Protein AF-A0AAN6LK71-F1 (afdb_monomer)

Sequence (141 aa):
MRLSTVLASTAVLAASMCPGPFGGLNSRHNRARSSSSYKTSGEEFFVRGLAYQEEFSGKGTGSGSGLKHKDNLADVEGCKRDVPLLKELKTNTIRVYQIDPEADHKEGMEILDDAGIYVVADLSEPVDSINRHDPEWNHDL

Mean predicted aligned error: 14.02 Å

pLDDT: mean 74.11, std 21.33, range [35.28, 96.25]

Secondary structure (DSSP, 8-state):
-----------------------------EEEETTEEEETTS-B----EEE--------SS---TT-----TTT-HHHHHHHHHHHHHTT--EEEES---TTS--HHHHHHHHHHT-EEEE----SSSS--SSS----TT-

Solvent-accessible surface area (backbone atoms only — not comparable to full-atom values): 9367 Å² total; per-residue (Å²): 136,89,84,83,84,82,81,83,83,82,83,80,82,80,79,82,76,75,82,70,91,72,80,65,78,80,73,86,47,70,47,75,58,82,104,44,37,20,36,82,87,72,46,78,55,80,86,42,62,50,82,57,66,68,80,72,83,60,96,66,99,66,94,56,104,76,74,69,70,63,36,57,50,54,32,46,69,57,36,68,63,45,51,62,54,39,52,74,71,62,41,39,27,37,35,30,57,58,73,60,87,90,55,72,41,64,67,27,51,49,56,31,52,77,70,58,35,45,82,46,74,46,91,46,40,100,86,49,54,69,39,90,93,64,74,63,88,64,91,90,103

Structure (mmCIF, N/CA/C/O backbone):
data_AF-A0AAN6LK71-F1
#
_entry.id   AF-A0AAN6LK71-F1
#
loop_
_atom_site.group_PDB
_atom_site.id
_atom_site.type_symbol
_atom_site.label_atom_id
_atom_site.label_alt_id
_atom_site.label_comp_id
_atom_site.label_asym_id
_atom_site.label_entity_id
_atom_site.label_seq_id
_atom_site.pdbx_PDB_ins_code
_atom_site.Cartn_x
_atom_site.Cartn_y
_atom_site.Cartn_z
_atom_site.occupancy
_atom_site.B_iso_or_equiv
_atom_site.auth_seq_id
_atom_site.auth_comp_id
_atom_site.auth_asym_id
_atom_site.auth_atom_id
_atom_site.pdbx_PDB_model_num
ATOM 1 N N . MET A 1 1 ? -4.273 11.122 86.724 1.00 40.66 1 MET A N 1
ATOM 2 C CA . MET A 1 1 ? -3.705 10.059 85.868 1.00 40.66 1 MET A CA 1
ATOM 3 C C . MET A 1 1 ? -3.908 10.467 84.422 1.00 40.66 1 MET A C 1
ATOM 5 O O . MET A 1 1 ? -5.029 10.761 84.037 1.00 40.66 1 MET A O 1
ATOM 9 N N . ARG A 1 2 ? -2.804 10.617 83.687 1.00 41.44 2 ARG A N 1
ATOM 10 C CA . ARG A 1 2 ? -2.755 10.988 82.269 1.00 41.44 2 ARG A CA 1
ATOM 11 C C . ARG A 1 2 ? -2.994 9.730 81.430 1.00 41.44 2 ARG A C 1
ATOM 13 O O . ARG A 1 2 ? -2.318 8.741 81.689 1.00 41.44 2 ARG A O 1
ATOM 20 N N . LEU A 1 3 ? -3.871 9.775 80.429 1.00 45.25 3 LEU A N 1
ATOM 21 C CA . LEU A 1 3 ? -3.824 8.836 79.307 1.00 45.25 3 LEU A CA 1
ATOM 22 C C . LEU A 1 3 ? -3.996 9.605 77.999 1.00 45.25 3 LEU A C 1
ATOM 24 O O . LEU A 1 3 ? -4.993 10.285 77.774 1.00 45.25 3 LEU A O 1
ATOM 28 N N . SER A 1 4 ? -2.937 9.526 77.204 1.00 43.09 4 SER A N 1
ATOM 29 C CA . SER A 1 4 ? -2.704 10.229 75.954 1.00 43.09 4 SER A CA 1
ATOM 30 C C . SER A 1 4 ? -3.397 9.516 74.795 1.00 43.09 4 SER A C 1
ATOM 32 O O . SER A 1 4 ? -3.258 8.305 74.635 1.00 43.09 4 SER A O 1
ATOM 34 N N . THR A 1 5 ? -4.096 10.272 73.958 1.00 47.81 5 THR A N 1
ATOM 35 C CA . THR A 1 5 ? -4.593 9.842 72.649 1.00 47.81 5 THR A CA 1
ATOM 36 C C . THR A 1 5 ? -3.421 9.740 71.671 1.00 47.81 5 THR A C 1
ATOM 38 O O . THR A 1 5 ? -2.719 10.720 71.429 1.00 47.81 5 THR A O 1
ATOM 41 N N . VAL A 1 6 ? -3.193 8.552 71.112 1.00 46.00 6 VAL A N 1
ATOM 42 C CA . VAL A 1 6 ? -2.219 8.320 70.035 1.00 46.00 6 VAL A CA 1
ATOM 43 C C . VAL A 1 6 ? -2.928 8.548 68.697 1.00 46.00 6 VAL A C 1
ATOM 45 O O . VAL A 1 6 ? -3.854 7.812 68.362 1.00 46.00 6 VAL A O 1
ATOM 48 N N . LEU A 1 7 ? -2.509 9.566 67.937 1.00 42.09 7 LEU A N 1
ATOM 49 C CA . LEU A 1 7 ? -2.845 9.699 66.516 1.00 42.09 7 LEU A CA 1
ATOM 50 C C . LEU A 1 7 ? -1.958 8.744 65.706 1.00 42.09 7 LEU A C 1
ATOM 52 O O . LEU A 1 7 ? -0.735 8.870 65.721 1.00 42.09 7 LEU A O 1
ATOM 56 N N . ALA A 1 8 ? -2.572 7.824 64.967 1.00 44.16 8 ALA A N 1
ATOM 57 C CA . ALA A 1 8 ? -1.900 7.078 63.912 1.00 44.16 8 ALA A CA 1
ATOM 58 C C . ALA A 1 8 ? -1.941 7.908 62.617 1.00 44.16 8 ALA A C 1
ATOM 60 O O . ALA A 1 8 ? -2.971 7.977 61.951 1.00 44.16 8 ALA A O 1
ATOM 61 N N . SER A 1 9 ? -0.829 8.558 62.269 1.00 43.00 9 SER A N 1
ATOM 62 C CA . SER A 1 9 ? -0.642 9.164 60.946 1.00 43.00 9 SER A CA 1
ATOM 63 C C . SER A 1 9 ? -0.285 8.077 59.934 1.00 43.00 9 SER A C 1
ATOM 65 O O . SER A 1 9 ? 0.835 7.571 59.928 1.00 43.00 9 SER A O 1
ATOM 67 N N . THR A 1 10 ? -1.219 7.724 59.055 1.00 44.66 10 THR A N 1
ATOM 68 C CA . THR A 1 10 ? -0.919 6.968 57.834 1.00 44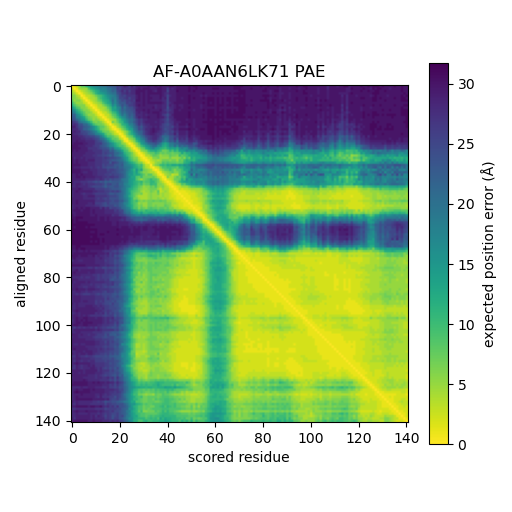.66 10 THR A CA 1
ATOM 69 C C . THR A 1 10 ? -0.286 7.906 56.809 1.00 44.66 10 THR A C 1
ATOM 71 O O . THR A 1 10 ? -0.960 8.775 56.258 1.00 44.66 10 THR A O 1
ATOM 74 N N . ALA A 1 11 ? 1.012 7.744 56.556 1.00 43.50 11 ALA A N 1
ATOM 75 C CA . ALA A 1 11 ? 1.696 8.408 55.455 1.00 43.50 11 ALA A CA 1
ATOM 76 C C . ALA A 1 11 ? 1.266 7.767 54.125 1.00 43.50 11 ALA A C 1
ATOM 78 O O . ALA A 1 11 ? 1.569 6.604 53.861 1.00 43.50 11 ALA A O 1
ATOM 79 N N . VAL A 1 12 ? 0.556 8.522 53.286 1.00 42.94 12 VAL A N 1
ATOM 80 C CA . VAL A 1 12 ? 0.323 8.163 51.882 1.00 42.94 12 VAL A CA 1
ATOM 81 C C . VAL A 1 12 ? 1.574 8.561 51.104 1.00 42.94 12 VAL A C 1
ATOM 83 O O . VAL A 1 12 ? 1.873 9.745 50.959 1.00 42.94 12 VAL A O 1
ATOM 86 N N . LEU A 1 13 ? 2.332 7.572 50.629 1.00 38.03 13 LEU A N 1
ATOM 87 C CA . LEU A 1 13 ? 3.468 7.796 49.742 1.00 38.03 13 LEU A CA 1
ATOM 88 C C . LEU A 1 13 ? 2.922 8.073 48.331 1.00 38.03 13 LEU A C 1
ATOM 90 O O . LEU A 1 13 ? 2.550 7.151 47.607 1.00 38.03 13 LEU A O 1
ATOM 94 N N . ALA A 1 14 ? 2.825 9.346 47.948 1.00 41.66 14 ALA A N 1
ATOM 95 C CA . ALA A 1 14 ? 2.512 9.725 46.575 1.00 41.66 14 ALA A CA 1
ATOM 96 C C . ALA A 1 14 ? 3.727 9.414 45.686 1.00 41.66 14 ALA A C 1
ATOM 98 O O . ALA A 1 14 ? 4.709 10.158 45.669 1.00 41.66 14 ALA A O 1
ATOM 99 N N . ALA A 1 15 ? 3.678 8.296 44.961 1.00 42.44 15 ALA A N 1
ATOM 100 C CA . ALA A 1 15 ? 4.612 8.029 43.879 1.00 42.44 15 ALA A CA 1
ATOM 101 C C . ALA A 1 15 ? 4.329 9.025 42.745 1.00 42.44 15 ALA A C 1
ATOM 103 O O . ALA A 1 15 ? 3.351 8.898 42.011 1.00 42.44 15 ALA A O 1
ATOM 104 N N . SER A 1 16 ? 5.176 10.046 42.633 1.00 45.94 16 SER A N 1
ATOM 105 C CA . SER A 1 16 ? 5.212 10.941 41.480 1.00 45.94 16 SER A CA 1
ATOM 106 C C . SER A 1 16 ? 5.651 10.138 40.254 1.00 45.94 16 SER A C 1
ATOM 108 O O . SER A 1 16 ? 6.841 9.895 40.050 1.00 45.94 16 SER A O 1
ATOM 110 N N . MET A 1 17 ? 4.691 9.672 39.452 1.00 43.75 17 MET A N 1
ATOM 111 C CA . MET A 1 17 ? 4.979 9.211 38.098 1.00 43.75 17 MET A CA 1
ATOM 112 C C . MET A 1 17 ? 5.173 10.454 37.238 1.00 43.75 17 MET A C 1
ATOM 114 O O . MET A 1 17 ? 4.208 11.094 36.836 1.00 43.75 17 MET A O 1
ATOM 118 N N . CYS A 1 18 ? 6.430 10.814 36.995 1.00 37.09 18 CYS A N 1
ATOM 119 C CA . CYS A 1 18 ? 6.785 11.758 35.946 1.00 37.09 18 CYS A CA 1
ATOM 120 C C . CYS A 1 18 ? 6.389 11.111 34.606 1.00 37.09 18 CYS A C 1
ATOM 122 O O . CYS A 1 18 ? 7.003 10.103 34.238 1.00 37.09 18 CYS A O 1
ATOM 124 N N . PRO A 1 19 ? 5.367 11.602 33.880 1.00 44.69 19 PRO A N 1
ATOM 125 C CA . PRO A 1 19 ? 5.096 11.112 32.545 1.00 44.69 19 PRO A CA 1
ATOM 126 C C . PRO A 1 19 ? 6.157 11.739 31.643 1.00 44.69 19 PRO A C 1
ATOM 128 O O . PRO A 1 19 ? 6.028 12.877 31.196 1.00 44.69 19 PRO A O 1
ATOM 131 N N . GLY A 1 20 ? 7.255 11.016 31.428 1.00 42.09 20 GLY A N 1
ATOM 132 C CA . GLY A 1 20 ? 8.171 11.346 30.345 1.00 42.09 20 GLY A CA 1
ATOM 133 C C . GLY A 1 20 ? 7.411 11.274 29.015 1.00 42.09 20 GLY A C 1
ATOM 134 O O . GLY A 1 20 ? 6.581 10.375 28.847 1.00 42.09 20 GLY A O 1
ATOM 135 N N . PRO A 1 21 ? 7.664 12.181 28.058 1.00 48.47 21 PRO A N 1
ATOM 136 C CA . PRO A 1 21 ? 7.036 12.142 26.750 1.00 48.47 21 PRO A CA 1
ATOM 137 C C . PRO A 1 21 ? 7.732 11.068 25.909 1.00 48.47 21 PRO A C 1
ATOM 139 O O . PRO A 1 21 ? 8.452 11.363 24.965 1.00 48.47 21 PRO A O 1
ATOM 142 N N . PHE A 1 22 ? 7.526 9.801 26.251 1.00 42.53 22 PHE A N 1
ATOM 143 C CA . PHE A 1 22 ? 7.653 8.729 25.276 1.00 42.53 22 PHE A CA 1
ATOM 144 C C . PHE A 1 22 ? 6.260 8.494 24.710 1.00 42.53 22 PHE A C 1
ATOM 146 O O . PHE A 1 22 ? 5.575 7.529 25.040 1.00 42.53 22 PHE A O 1
ATOM 153 N N . GLY A 1 23 ? 5.839 9.423 23.849 1.00 37.84 23 GLY A N 1
ATOM 154 C CA . GLY A 1 23 ? 4.899 9.097 22.789 1.00 37.84 23 GLY A CA 1
ATOM 155 C C . GLY A 1 23 ? 5.593 8.082 21.894 1.00 37.84 23 GLY A C 1
ATOM 156 O O . GLY A 1 23 ? 6.233 8.446 20.914 1.00 37.84 23 GLY A O 1
ATOM 157 N N . GLY A 1 24 ? 5.557 6.813 22.301 1.00 35.28 24 GLY A N 1
ATOM 158 C CA . GLY A 1 24 ? 5.916 5.724 21.420 1.00 35.28 24 GLY A CA 1
ATOM 159 C C . GLY A 1 24 ? 5.011 5.840 20.207 1.00 35.28 24 GLY A C 1
ATOM 160 O O . GLY A 1 24 ? 3.789 5.838 20.349 1.00 35.28 24 GLY A O 1
ATOM 161 N N . LEU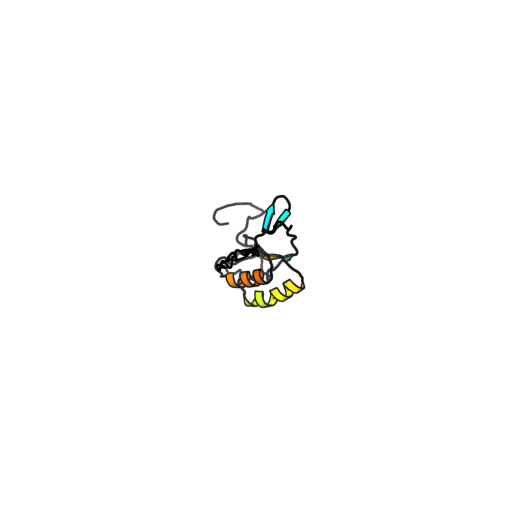 A 1 25 ? 5.610 5.975 19.026 1.00 37.69 25 LEU A N 1
ATOM 162 C CA . LEU A 1 25 ? 4.954 5.589 17.788 1.00 37.69 25 LEU A CA 1
ATOM 163 C C . LEU A 1 25 ? 4.383 4.192 18.043 1.00 37.69 25 LEU A C 1
ATOM 165 O O . LEU A 1 25 ? 5.138 3.223 18.153 1.00 37.69 25 LEU A O 1
ATOM 169 N N . ASN A 1 26 ? 3.066 4.097 18.232 1.00 43.47 26 ASN A N 1
ATOM 170 C CA . ASN A 1 26 ? 2.354 2.832 18.358 1.00 43.47 26 ASN A CA 1
ATOM 171 C C . ASN A 1 26 ? 2.349 2.185 16.979 1.00 43.47 26 ASN A C 1
ATOM 173 O O . ASN A 1 26 ? 1.335 2.147 16.292 1.00 43.47 26 ASN A O 1
ATOM 177 N N . SER A 1 27 ? 3.517 1.731 16.550 1.00 49.41 27 SER A N 1
ATOM 178 C CA . SER A 1 27 ? 3.702 1.137 15.248 1.00 49.41 27 SER A CA 1
ATOM 179 C C . SER A 1 27 ? 2.986 -0.209 15.286 1.00 49.41 27 SER A C 1
ATOM 181 O O . SER A 1 27 ? 3.424 -1.146 15.970 1.00 49.41 27 SER A O 1
ATOM 183 N N . ARG A 1 28 ? 1.805 -0.264 14.658 1.00 60.38 28 ARG A N 1
ATOM 184 C CA . ARG A 1 28 ? 0.923 -1.430 14.675 1.00 60.38 28 ARG A CA 1
ATOM 185 C C . ARG A 1 28 ? 1.572 -2.512 13.822 1.00 60.38 28 ARG A C 1
ATOM 187 O O . ARG A 1 28 ? 1.435 -2.537 12.608 1.00 60.38 28 ARG A O 1
ATOM 194 N N . HIS A 1 29 ? 2.324 -3.394 14.463 1.00 61.88 29 HIS A N 1
ATOM 195 C CA . HIS A 1 29 ? 2.997 -4.487 13.780 1.00 61.88 29 HIS A CA 1
ATOM 196 C C . HIS A 1 29 ? 2.181 -5.771 13.911 1.00 61.88 29 HIS A C 1
ATOM 198 O O . HIS A 1 29 ? 1.829 -6.200 15.010 1.00 61.88 29 HIS A O 1
ATOM 204 N N . ASN A 1 30 ? 1.921 -6.421 12.781 1.00 63.88 30 ASN A N 1
ATOM 205 C CA . ASN A 1 30 ? 1.420 -7.787 12.778 1.00 63.88 30 ASN A CA 1
ATOM 206 C C . ASN A 1 30 ? 2.607 -8.741 12.617 1.00 63.88 30 ASN A C 1
ATOM 208 O O . ASN A 1 30 ? 3.412 -8.598 11.701 1.00 63.88 30 ASN A O 1
ATOM 212 N N . ARG A 1 31 ? 2.728 -9.718 13.514 1.00 67.38 31 ARG A N 1
ATOM 213 C CA . ARG A 1 31 ? 3.726 -10.784 13.461 1.00 67.38 31 ARG A CA 1
ATOM 214 C C . ARG A 1 31 ? 3.037 -12.099 13.119 1.00 67.38 31 ARG A C 1
ATOM 216 O O . ARG A 1 31 ? 2.156 -12.547 13.850 1.00 67.38 31 ARG A O 1
ATOM 223 N N . ALA A 1 32 ? 3.492 -12.759 12.061 1.00 66.19 32 ALA A N 1
ATOM 224 C CA . ALA A 1 32 ? 3.108 -14.139 11.788 1.00 66.19 32 ALA A CA 1
ATOM 225 C C . ALA A 1 32 ? 3.654 -15.074 12.888 1.00 66.19 32 ALA A C 1
ATOM 227 O O . ALA A 1 32 ? 4.847 -15.041 13.204 1.00 66.19 32 ALA A O 1
ATOM 228 N N . ARG A 1 33 ? 2.796 -15.903 13.494 1.00 56.41 33 ARG A N 1
ATOM 229 C CA . ARG A 1 33 ? 3.201 -17.027 14.356 1.00 56.41 33 ARG A CA 1
ATOM 230 C C . ARG A 1 33 ? 2.406 -18.259 13.930 1.00 56.41 33 ARG A C 1
ATOM 232 O O . ARG A 1 33 ? 1.205 -18.320 14.157 1.00 56.41 33 ARG A O 1
ATOM 239 N N . SER A 1 34 ? 3.087 -19.272 13.386 1.00 66.44 34 SER A N 1
ATOM 240 C CA . SER A 1 34 ? 2.425 -20.445 12.785 1.00 66.44 34 SER A CA 1
ATOM 241 C C . SER A 1 34 ? 1.490 -20.029 11.631 1.00 66.44 34 SER A C 1
ATOM 243 O O . SER A 1 34 ? 1.703 -18.985 11.021 1.00 66.44 34 SER A O 1
ATOM 245 N N . SER A 1 35 ? 0.465 -20.820 11.316 1.00 69.69 35 SER A N 1
ATOM 246 C CA . SER A 1 35 ? -0.541 -20.546 10.277 1.00 69.69 35 SER A CA 1
ATOM 247 C C . SER A 1 35 ? -1.381 -19.273 10.492 1.00 69.69 35 SER A C 1
ATOM 249 O O . SER A 1 35 ? -2.227 -18.982 9.651 1.00 69.69 35 SER A O 1
ATOM 251 N N . SER A 1 36 ? -1.173 -18.532 11.588 1.00 61.06 36 SER A N 1
ATOM 252 C CA . SER A 1 36 ? -1.951 -17.347 11.962 1.00 61.06 36 SER A CA 1
ATOM 253 C C . SER A 1 36 ? -1.065 -16.105 12.121 1.00 61.06 36 SER A C 1
ATOM 255 O O . SER A 1 36 ? 0.034 -16.145 12.684 1.00 61.06 36 SER A O 1
ATOM 257 N N . SER A 1 37 ? -1.562 -14.963 11.650 1.00 70.75 37 SER A N 1
ATOM 258 C CA . SER A 1 37 ? -0.956 -13.650 11.897 1.00 70.75 37 SER A CA 1
ATOM 259 C C . SER A 1 37 ? -1.531 -13.057 13.174 1.00 70.75 37 SER A C 1
ATOM 261 O O . SER A 1 37 ? -2.733 -13.134 13.385 1.00 70.75 37 SER A O 1
ATOM 263 N N . TYR A 1 38 ? -0.702 -12.455 14.022 1.00 62.06 38 TYR A N 1
ATOM 264 C CA . TYR A 1 38 ? -1.137 -11.810 15.262 1.00 62.06 38 TYR A CA 1
ATOM 265 C C . TYR A 1 38 ? -0.738 -10.341 15.267 1.00 62.06 38 TYR A C 1
ATOM 267 O O . TYR A 1 38 ? 0.371 -10.009 14.857 1.00 62.06 38 TYR A O 1
ATOM 275 N N . LYS A 1 39 ? -1.579 -9.460 15.806 1.00 64.62 39 LYS A N 1
ATOM 276 C CA . LYS A 1 39 ? -1.123 -8.135 16.248 1.00 64.62 39 LYS A CA 1
ATOM 277 C C . LYS A 1 39 ? -0.086 -8.299 17.358 1.00 64.62 39 LYS A C 1
ATOM 279 O O . LYS A 1 39 ? -0.105 -9.293 18.087 1.00 64.62 39 LYS A O 1
ATOM 284 N N . THR A 1 40 ? 0.753 -7.290 17.592 1.00 63.41 40 THR A N 1
ATOM 285 C CA . THR A 1 40 ? 1.668 -7.280 18.752 1.00 63.41 40 THR A CA 1
ATOM 286 C C . THR A 1 40 ? 0.947 -7.478 20.096 1.00 63.41 40 THR A C 1
ATOM 288 O O . THR A 1 40 ? 1.568 -7.926 21.055 1.00 63.41 40 THR A O 1
ATOM 291 N N . SER A 1 41 ? -0.361 -7.200 20.167 1.00 67.00 41 SER A N 1
ATOM 292 C CA . SER A 1 41 ? -1.217 -7.440 21.338 1.00 67.00 41 SER A CA 1
ATOM 293 C C . SER A 1 41 ? -1.552 -8.916 21.608 1.00 67.00 41 SER A C 1
ATOM 295 O O . SER A 1 41 ? -2.135 -9.212 22.646 1.00 67.00 41 SER A O 1
ATOM 297 N N . GLY A 1 42 ? -1.207 -9.846 20.708 1.00 69.38 42 GLY A N 1
ATOM 298 C CA . GLY A 1 42 ? -1.548 -11.270 20.828 1.00 69.38 42 GLY A CA 1
ATOM 299 C C . GLY A 1 42 ? -2.935 -11.640 20.292 1.00 69.38 42 GLY A C 1
ATOM 300 O O . GLY A 1 42 ? -3.315 -12.806 20.358 1.00 69.38 42 GLY A O 1
ATOM 301 N N . GLU A 1 43 ? -3.674 -10.681 19.729 1.00 79.62 43 GLU A N 1
ATOM 302 C CA . GLU A 1 43 ? -4.915 -10.937 18.988 1.00 79.62 43 GLU A CA 1
ATOM 303 C C . GLU A 1 43 ? -4.616 -11.457 17.581 1.00 79.62 43 GLU A C 1
ATOM 305 O O . GLU A 1 43 ? -3.727 -10.934 16.907 1.00 79.62 43 GLU A O 1
ATOM 310 N N . GLU A 1 44 ? -5.384 -12.441 17.113 1.00 80.75 44 GLU A N 1
ATOM 311 C CA . GLU A 1 44 ? -5.305 -12.916 15.730 1.00 80.75 44 GLU A CA 1
ATOM 312 C C . GLU A 1 44 ? -5.768 -11.825 14.747 1.00 80.75 44 GLU A C 1
ATOM 314 O O . GLU A 1 44 ? -6.752 -11.113 14.966 1.00 80.75 44 GLU A O 1
ATOM 319 N N . PHE A 1 45 ? -5.026 -11.675 13.655 1.00 84.94 45 PHE A N 1
ATOM 320 C CA . PHE A 1 45 ? -5.261 -10.711 12.595 1.00 84.94 45 PHE A CA 1
ATOM 321 C C . PHE A 1 45 ? -5.872 -11.411 11.380 1.00 84.94 45 PHE A C 1
ATOM 323 O O . PHE A 1 45 ? -5.195 -12.139 10.656 1.00 84.94 45 PHE A O 1
ATOM 330 N N . PHE A 1 46 ? -7.152 -11.137 11.135 1.00 88.69 46 PHE A N 1
ATOM 331 C CA . PHE A 1 46 ? -7.859 -11.591 9.942 1.00 88.69 46 PHE A 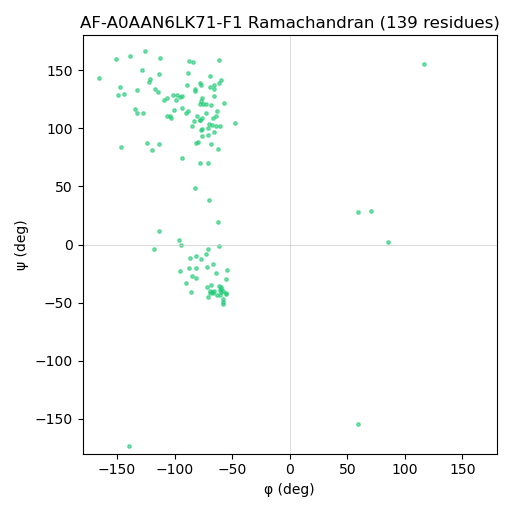CA 1
ATOM 332 C C . PHE A 1 46 ? -7.809 -10.529 8.846 1.00 88.69 46 PHE A C 1
ATOM 334 O O . PHE A 1 46 ? -8.192 -9.377 9.069 1.00 88.69 46 PHE A O 1
ATOM 341 N N . VAL A 1 47 ? -7.385 -10.930 7.649 1.00 90.62 47 VAL A N 1
ATOM 342 C CA . VAL A 1 47 ? -7.362 -10.061 6.468 1.00 90.62 47 VAL A CA 1
ATOM 343 C C . VAL A 1 47 ? -8.785 -9.891 5.933 1.00 90.62 47 VAL A C 1
ATOM 345 O O . VAL A 1 47 ? -9.448 -10.855 5.558 1.00 90.62 47 VAL A O 1
ATOM 348 N N . ARG A 1 48 ? -9.247 -8.644 5.879 1.00 92.88 48 ARG A N 1
ATOM 349 C CA . ARG A 1 48 ? -10.457 -8.187 5.185 1.00 92.88 48 ARG A CA 1
ATOM 350 C C . ARG A 1 48 ? -10.001 -7.166 4.160 1.00 92.88 48 ARG A C 1
ATOM 352 O O . ARG A 1 48 ? -9.978 -5.965 4.440 1.00 92.88 48 ARG A O 1
ATOM 359 N N . GLY A 1 49 ? -9.534 -7.679 3.029 1.00 93.12 49 GLY A N 1
ATOM 360 C CA . GLY A 1 49 ? -8.811 -6.871 2.065 1.00 93.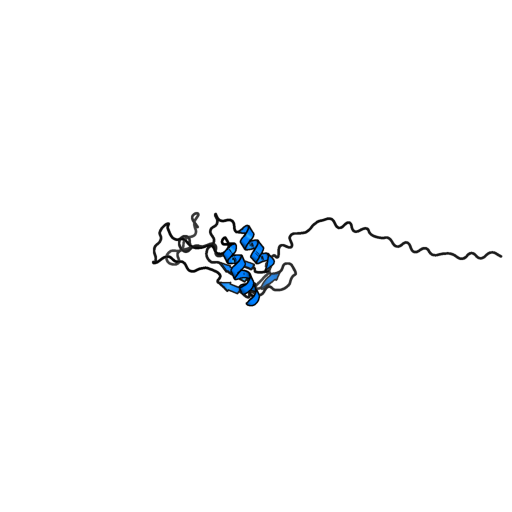12 49 GLY A CA 1
ATOM 361 C C . GLY A 1 49 ? -9.352 -6.895 0.654 1.00 93.12 49 GLY A C 1
ATOM 362 O O . GLY A 1 49 ? -10.175 -7.737 0.296 1.00 93.12 49 GLY A O 1
ATOM 363 N N . LEU A 1 50 ? -8.856 -5.943 -0.130 1.00 94.06 50 LEU A N 1
ATOM 364 C CA . LEU A 1 50 ? -9.140 -5.788 -1.551 1.00 94.06 50 LEU A CA 1
ATOM 365 C C . LEU A 1 50 ? -7.869 -5.421 -2.323 1.00 94.06 50 LEU A C 1
ATOM 367 O O . LEU A 1 50 ? -6.873 -4.985 -1.746 1.00 94.06 50 LEU A O 1
ATOM 371 N N . ALA A 1 51 ? -7.916 -5.614 -3.635 1.00 92.31 51 ALA A N 1
ATOM 372 C CA . ALA A 1 51 ? -6.896 -5.137 -4.558 1.00 92.31 51 ALA A CA 1
ATOM 373 C C . ALA A 1 51 ? -7.058 -3.625 -4.777 1.00 92.31 51 ALA A C 1
ATOM 375 O O . ALA A 1 51 ? -8.143 -3.181 -5.149 1.00 92.31 51 ALA A O 1
ATOM 376 N N . TYR A 1 52 ? -5.992 -2.855 -4.561 1.00 90.19 52 TYR A N 1
ATOM 377 C CA . TYR A 1 52 ? -5.972 -1.402 -4.718 1.00 90.19 52 TYR A CA 1
ATOM 378 C C . TYR A 1 52 ? -4.867 -1.003 -5.696 1.00 90.19 52 TYR A C 1
ATOM 380 O O . TYR A 1 52 ? -3.731 -0.751 -5.309 1.00 90.19 52 TYR A O 1
ATOM 388 N N . GLN A 1 53 ? -5.207 -0.995 -6.981 1.00 83.12 53 GLN A N 1
ATOM 389 C CA . GLN A 1 53 ? -4.302 -0.627 -8.066 1.00 83.12 53 GLN A CA 1
ATOM 390 C C . GLN A 1 53 ? -5.134 -0.005 -9.184 1.00 83.12 53 GLN A C 1
ATOM 392 O O . GLN A 1 53 ? -6.135 -0.594 -9.600 1.00 83.12 53 GLN A O 1
ATOM 397 N N . GLU A 1 54 ? -4.750 1.182 -9.655 1.00 79.38 54 GLU A N 1
ATOM 398 C CA . GLU A 1 54 ? -5.336 1.738 -10.875 1.00 79.38 54 GLU A CA 1
ATOM 399 C C . GLU A 1 54 ? -4.882 0.913 -12.087 1.00 79.38 54 GLU A C 1
ATOM 401 O O . GLU A 1 54 ? -3.771 0.378 -12.123 1.00 79.38 54 GLU A O 1
ATOM 406 N N . GLU A 1 55 ? -5.767 0.764 -13.075 1.00 65.75 55 GLU A N 1
ATOM 407 C CA . GLU A 1 55 ? -5.482 -0.050 -14.252 1.00 65.75 55 GLU A CA 1
ATOM 408 C C . GLU A 1 55 ? -4.276 0.504 -15.019 1.00 65.75 55 GLU A C 1
ATOM 410 O O . GLU A 1 55 ? -4.124 1.709 -15.237 1.00 65.75 55 GLU A O 1
ATOM 415 N N . PHE A 1 56 ? -3.434 -0.414 -15.482 1.00 59.66 56 PHE A N 1
ATOM 416 C CA . PHE A 1 56 ? -2.385 -0.121 -16.437 1.00 59.66 56 PHE A CA 1
ATOM 417 C C . PHE A 1 56 ? -2.996 0.410 -17.740 1.00 59.66 56 PHE A C 1
ATOM 419 O O . PHE A 1 56 ? -3.482 -0.343 -18.582 1.00 59.66 56 PHE A O 1
ATOM 426 N N . SER A 1 57 ? -2.944 1.726 -17.939 1.00 51.09 57 SER A N 1
ATOM 427 C CA . SER A 1 57 ? -3.406 2.377 -19.169 1.00 51.09 57 SER A CA 1
ATOM 428 C C . SER A 1 57 ? -2.342 2.329 -20.276 1.00 51.09 57 SER A C 1
ATOM 430 O O . SER A 1 57 ? -2.033 3.323 -20.928 1.00 51.09 57 SER A O 1
ATOM 432 N N . GLY A 1 58 ? -1.777 1.145 -20.521 1.00 49.81 58 GLY A N 1
ATOM 433 C CA . GLY A 1 58 ? -0.933 0.862 -21.678 1.00 49.81 58 GLY A CA 1
ATOM 434 C C . GLY A 1 58 ? -1.710 0.046 -22.705 1.00 49.81 58 GLY A C 1
ATOM 435 O O . GLY A 1 58 ? -2.009 -1.125 -22.484 1.00 49.81 58 GLY A O 1
ATOM 436 N N . LYS A 1 59 ? -2.042 0.632 -23.863 1.00 37.72 59 LYS A N 1
ATOM 437 C CA . LYS A 1 59 ? -2.509 -0.162 -25.009 1.00 37.72 59 LYS A CA 1
ATOM 438 C C . LYS A 1 59 ? -1.377 -1.091 -25.461 1.00 37.72 59 LYS A C 1
ATOM 440 O O . LYS A 1 59 ? -0.496 -0.661 -26.197 1.00 37.72 59 LYS A O 1
ATOM 445 N N . GLY A 1 60 ? -1.457 -2.364 -25.089 1.00 42.62 60 GLY A N 1
ATOM 446 C CA . GLY A 1 60 ? -0.680 -3.440 -25.701 1.00 42.62 60 GLY A CA 1
ATOM 447 C C . GLY A 1 60 ? 0.305 -4.143 -24.771 1.00 42.62 60 GLY A C 1
ATOM 448 O O . GLY A 1 60 ? 0.794 -3.593 -23.792 1.00 42.62 60 GLY A O 1
ATOM 449 N N . THR A 1 61 ? 0.604 -5.387 -25.139 1.00 38.12 61 THR A N 1
ATOM 450 C CA . THR A 1 61 ? 1.553 -6.331 -24.527 1.00 38.12 61 THR A CA 1
ATOM 451 C C . THR A 1 61 ? 3.024 -5.927 -24.738 1.00 38.12 61 THR A C 1
ATOM 453 O O . THR A 1 61 ? 3.857 -6.772 -25.056 1.00 38.12 61 THR A O 1
ATOM 456 N N . GLY A 1 62 ? 3.345 -4.634 -24.686 1.00 42.19 62 GLY A N 1
ATOM 457 C CA . GLY A 1 62 ? 4.662 -4.120 -25.058 1.00 42.19 62 GLY A CA 1
ATOM 458 C C . GLY A 1 62 ? 5.549 -3.835 -23.852 1.00 42.19 62 GLY A C 1
ATOM 459 O O . GLY A 1 62 ? 5.263 -2.911 -23.102 1.00 42.19 62 GLY A O 1
ATOM 460 N N . SER A 1 63 ? 6.663 -4.559 -23.719 1.00 43.75 63 SER A N 1
ATOM 461 C CA . SER A 1 63 ? 7.815 -4.125 -22.919 1.00 43.75 63 SER A CA 1
ATOM 462 C C . SER A 1 63 ? 8.442 -2.894 -23.579 1.00 43.75 63 SER A C 1
ATOM 464 O O . SER A 1 63 ? 9.034 -2.992 -24.652 1.00 43.75 63 SER A O 1
ATOM 466 N N . GLY A 1 64 ? 8.302 -1.719 -22.972 1.00 40.75 64 GLY A N 1
ATOM 467 C CA . GLY A 1 64 ? 8.965 -0.501 -23.438 1.00 40.75 64 GLY A CA 1
ATOM 468 C C . GLY A 1 64 ? 8.913 0.597 -22.384 1.00 40.75 64 GLY A C 1
ATOM 469 O O . GLY A 1 64 ? 7.904 0.737 -21.708 1.00 40.75 64 GLY A O 1
ATOM 470 N N . SER A 1 65 ? 9.973 1.401 -22.262 1.00 42.84 65 SER A N 1
ATOM 471 C CA . SER A 1 65 ? 10.239 2.385 -21.188 1.00 42.84 65 SER A CA 1
ATOM 472 C C . SER A 1 65 ? 9.238 3.557 -21.042 1.00 42.84 65 SER A C 1
ATOM 474 O O . SER A 1 65 ? 9.579 4.609 -20.505 1.00 42.84 65 SER A O 1
ATOM 476 N N . GLY A 1 66 ? 8.024 3.424 -21.575 1.00 42.47 66 GLY A N 1
ATOM 477 C CA . GLY A 1 66 ? 6.896 4.340 -21.411 1.00 42.47 66 GLY A CA 1
ATOM 478 C C . GLY A 1 66 ? 5.724 3.726 -20.639 1.00 42.47 66 GLY A C 1
ATOM 479 O O . GLY A 1 66 ? 4.640 4.310 -20.646 1.00 42.47 66 GLY A O 1
ATOM 480 N N . LEU A 1 67 ? 5.914 2.560 -20.008 1.00 51.62 67 LEU A N 1
ATOM 481 C CA . LEU A 1 67 ? 4.923 1.925 -19.140 1.00 51.62 67 LEU A CA 1
ATOM 482 C C . LEU A 1 67 ? 4.743 2.749 -17.863 1.00 51.62 67 LEU A C 1
ATOM 484 O O . LEU A 1 67 ? 5.407 2.536 -16.858 1.00 51.62 67 LEU A O 1
ATOM 488 N N . LYS A 1 68 ? 3.853 3.741 -17.918 1.00 56.31 68 LYS A N 1
ATOM 489 C CA . LYS A 1 68 ? 3.480 4.524 -16.742 1.00 56.31 68 LYS A CA 1
ATOM 490 C C . LYS A 1 68 ? 2.445 3.753 -15.939 1.00 56.31 68 LYS A C 1
ATOM 492 O O . LYS A 1 68 ? 1.241 3.901 -16.144 1.00 56.31 68 LYS A O 1
ATOM 497 N N . HIS A 1 69 ? 2.933 2.906 -15.049 1.00 64.19 69 HIS A N 1
ATOM 498 C CA . HIS A 1 69 ? 2.139 2.418 -13.935 1.00 64.19 69 HIS A CA 1
ATOM 499 C C . HIS A 1 69 ? 1.904 3.588 -12.981 1.00 64.19 69 HIS A C 1
ATOM 501 O O . HIS A 1 69 ? 2.808 4.391 -12.747 1.00 64.19 69 HIS A O 1
ATOM 507 N N . LYS A 1 70 ? 0.673 3.741 -12.494 1.00 74.69 70 LYS A N 1
ATOM 508 C CA . LYS A 1 70 ? 0.374 4.761 -11.495 1.00 74.69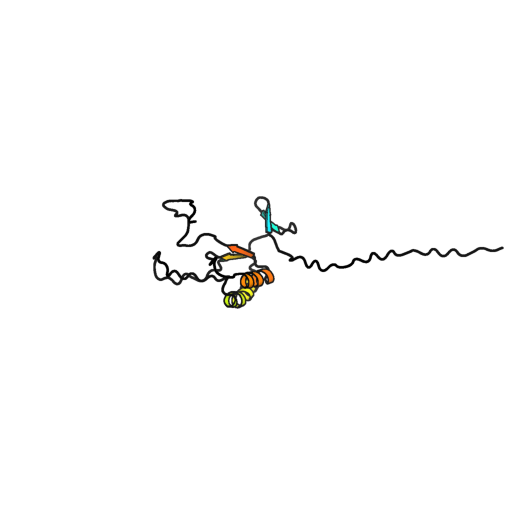 70 LYS A CA 1
ATOM 509 C C . LYS A 1 70 ? 0.488 4.123 -10.121 1.00 74.69 70 LYS A C 1
ATOM 511 O O . LYS A 1 70 ? -0.239 3.180 -9.813 1.00 74.69 70 LYS A O 1
ATOM 516 N N . ASP A 1 71 ? 1.419 4.633 -9.330 1.00 85.62 71 ASP A N 1
ATOM 517 C CA . ASP A 1 71 ? 1.552 4.267 -7.931 1.00 85.62 71 ASP A CA 1
ATOM 518 C C . ASP A 1 71 ? 0.481 4.996 -7.110 1.00 85.62 71 ASP A C 1
ATOM 520 O O . ASP A 1 71 ? 0.537 6.210 -6.893 1.00 85.62 71 ASP A O 1
ATOM 524 N N . ASN A 1 72 ? -0.524 4.244 -6.664 1.00 86.31 72 ASN A N 1
ATOM 525 C CA . ASN A 1 72 ? -1.624 4.786 -5.874 1.00 86.31 72 ASN A CA 1
ATOM 526 C C . ASN A 1 72 ? -1.207 5.170 -4.445 1.00 86.31 72 ASN A C 1
ATOM 528 O O . ASN A 1 72 ? -1.943 5.917 -3.805 1.00 86.31 72 ASN A O 1
ATOM 532 N N . LEU A 1 73 ? -0.086 4.647 -3.930 1.00 89.50 73 LEU A N 1
ATOM 533 C CA . LEU A 1 73 ? 0.428 4.971 -2.595 1.00 89.50 73 LEU A CA 1
ATOM 534 C C . LEU A 1 73 ? 1.207 6.290 -2.591 1.00 89.50 73 LEU A C 1
ATOM 536 O O . LEU A 1 73 ? 1.223 6.979 -1.573 1.00 89.50 73 LEU A O 1
ATOM 540 N N . ALA A 1 74 ? 1.820 6.651 -3.720 1.00 91.00 74 ALA A N 1
ATOM 541 C CA . ALA A 1 74 ? 2.472 7.948 -3.909 1.00 91.00 74 ALA A CA 1
ATOM 542 C C . ALA A 1 74 ? 1.472 9.072 -4.268 1.00 91.00 74 ALA A C 1
ATOM 544 O O . ALA A 1 74 ? 1.758 10.255 -4.074 1.00 91.00 74 ALA A O 1
ATOM 545 N N . ASP A 1 75 ? 0.276 8.732 -4.769 1.00 90.50 75 ASP A N 1
ATOM 546 C CA . ASP A 1 75 ? -0.810 9.692 -5.020 1.00 90.50 75 ASP A CA 1
ATOM 547 C C . ASP A 1 75 ? -1.568 10.029 -3.726 1.00 90.50 75 ASP A C 1
ATOM 549 O O . ASP A 1 75 ? -2.586 9.422 -3.378 1.00 90.50 75 ASP A O 1
ATOM 553 N N . VAL A 1 76 ? -1.070 11.038 -3.014 1.00 92.81 76 VAL A N 1
ATOM 554 C CA . VAL A 1 76 ? -1.652 11.541 -1.762 1.00 92.81 76 VAL A CA 1
ATOM 555 C C . VAL A 1 76 ? -3.122 11.944 -1.916 1.00 92.81 76 VAL A C 1
ATOM 557 O O . VAL A 1 76 ? -3.943 11.643 -1.047 1.00 92.81 76 VAL A O 1
ATOM 560 N N . GLU A 1 77 ? -3.482 12.620 -3.007 1.00 92.88 77 GLU A N 1
ATOM 561 C CA . GLU A 1 77 ? -4.856 13.085 -3.222 1.00 92.88 77 GLU A CA 1
ATOM 562 C C . GLU A 1 77 ? -5.790 11.909 -3.541 1.00 92.88 77 GLU A C 1
ATOM 564 O O . GLU A 1 77 ? -6.919 11.857 -3.043 1.00 92.88 77 GLU A O 1
ATOM 569 N N . GLY A 1 78 ? -5.294 10.914 -4.286 1.00 91.44 78 GLY A N 1
ATOM 570 C CA . GLY A 1 78 ? -5.957 9.622 -4.466 1.00 91.44 78 GLY A CA 1
ATOM 571 C C . GLY A 1 78 ? -6.199 8.906 -3.134 1.00 91.44 78 GLY A C 1
ATOM 572 O O . GLY A 1 78 ? -7.332 8.535 -2.826 1.00 91.44 78 GLY A O 1
ATOM 573 N N . CYS A 1 79 ? -5.172 8.808 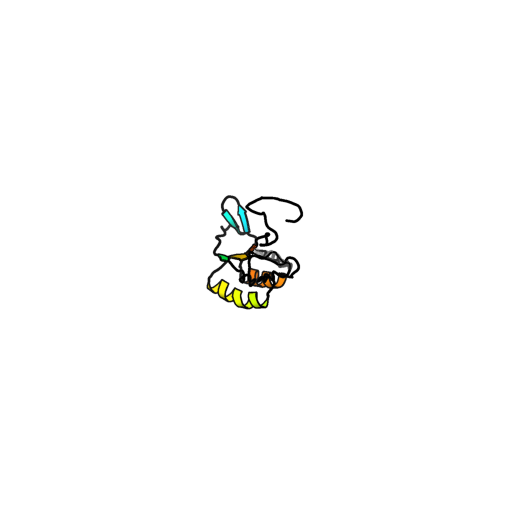-2.285 1.00 92.56 79 CYS A N 1
ATOM 574 C CA . CYS A 1 79 ? -5.284 8.223 -0.947 1.00 92.56 79 CYS A CA 1
ATOM 575 C C . CYS A 1 79 ? -6.332 8.944 -0.084 1.00 92.56 79 CYS A C 1
ATOM 577 O O . CYS A 1 79 ? -7.190 8.295 0.518 1.00 92.56 79 CYS A O 1
ATOM 579 N N . LYS A 1 80 ? -6.325 10.284 -0.054 1.00 94.94 80 LYS A N 1
ATOM 580 C CA . LYS A 1 80 ? -7.308 11.086 0.702 1.00 94.94 80 LYS A CA 1
ATOM 581 C C . LYS A 1 80 ? -8.741 10.865 0.218 1.00 94.94 80 LYS A C 1
ATOM 583 O O . LYS A 1 80 ? -9.663 10.863 1.035 1.00 94.94 80 LYS A O 1
ATOM 588 N N . ARG A 1 81 ? -8.935 10.667 -1.087 1.00 95.56 81 ARG A N 1
ATOM 589 C CA . ARG A 1 81 ? -10.242 10.376 -1.688 1.00 95.56 81 ARG A CA 1
ATOM 590 C C . ARG A 1 81 ? -10.733 8.968 -1.347 1.00 95.56 81 ARG A C 1
ATOM 592 O O . ARG A 1 81 ? -11.902 8.803 -1.000 1.00 95.56 81 ARG A O 1
ATOM 599 N N . ASP A 1 82 ? -9.858 7.973 -1.449 1.00 95.38 82 ASP A N 1
ATOM 600 C CA . ASP A 1 82 ? -10.263 6.565 -1.458 1.00 95.38 82 ASP A CA 1
ATOM 601 C C . ASP A 1 82 ? -10.303 5.948 -0.053 1.00 95.38 82 ASP A C 1
ATOM 603 O O . ASP A 1 82 ? -11.182 5.137 0.246 1.00 95.38 82 ASP A O 1
ATOM 607 N N . VAL A 1 83 ? -9.430 6.373 0.865 1.00 95.50 83 VAL A N 1
ATOM 608 C CA . VAL A 1 83 ? -9.369 5.838 2.237 1.00 95.50 83 VAL A CA 1
ATOM 609 C C . VAL A 1 83 ? -10.687 5.967 3.022 1.00 95.50 83 VAL A C 1
ATOM 611 O O . VAL A 1 83 ? -11.059 4.998 3.694 1.00 95.50 83 VAL A O 1
ATOM 614 N N . PRO A 1 84 ? -11.459 7.069 2.938 1.00 96.12 84 PRO A N 1
ATOM 615 C CA . PRO A 1 84 ? -12.795 7.132 3.533 1.00 96.12 84 PRO A CA 1
ATOM 616 C C . PRO A 1 84 ? -13.726 6.011 3.045 1.00 96.12 84 PRO A C 1
ATOM 618 O O . PRO A 1 84 ? -14.390 5.370 3.860 1.00 96.12 84 PRO A O 1
ATOM 621 N N . LEU A 1 85 ? -13.704 5.703 1.745 1.00 96.25 85 LEU A N 1
ATOM 622 C CA . LEU A 1 85 ? -14.513 4.636 1.146 1.00 96.25 85 LEU A CA 1
ATOM 623 C C . LEU A 1 85 ? -14.029 3.250 1.593 1.00 96.25 85 LEU A C 1
ATOM 625 O O . LEU A 1 85 ? -14.833 2.378 1.925 1.00 96.25 85 LEU A O 1
ATOM 629 N N . LEU A 1 86 ? -12.711 3.046 1.680 1.00 95.38 86 LEU A N 1
ATOM 630 C CA . LEU A 1 86 ? -12.131 1.802 2.198 1.00 95.38 86 LEU A CA 1
ATOM 631 C C . LEU A 1 86 ? -12.569 1.532 3.646 1.00 95.38 86 LEU A C 1
ATOM 633 O O . LEU A 1 86 ? -12.864 0.384 4.000 1.00 95.38 86 LEU A O 1
ATOM 637 N N . LYS A 1 87 ? -12.671 2.585 4.467 1.00 94.62 87 LYS A N 1
ATOM 638 C CA . LYS A 1 87 ? -13.187 2.498 5.840 1.00 94.62 87 LYS A CA 1
ATOM 639 C C . LYS A 1 87 ? -14.671 2.148 5.878 1.00 94.62 87 LYS A C 1
ATOM 641 O O . LYS A 1 87 ? -15.061 1.317 6.699 1.00 94.62 87 LYS A O 1
ATOM 646 N N . GLU A 1 88 ? -15.489 2.725 4.999 1.00 95.69 88 GLU A N 1
ATOM 647 C CA . GLU A 1 88 ? -16.913 2.372 4.877 1.00 95.69 88 GLU A CA 1
ATOM 648 C C . GLU A 1 88 ? -17.105 0.896 4.505 1.00 95.69 88 GLU A C 1
ATOM 650 O O . GLU A 1 88 ? -17.948 0.206 5.085 1.00 95.69 88 GLU A O 1
ATOM 655 N N . LEU A 1 89 ? -16.243 0.375 3.628 1.00 95.00 89 LEU A N 1
ATOM 656 C CA . LEU A 1 89 ? -16.183 -1.044 3.265 1.00 95.00 89 LEU A CA 1
ATOM 657 C C . LEU A 1 89 ? -15.626 -1.946 4.380 1.00 95.00 89 LEU A C 1
ATOM 659 O O . LEU A 1 89 ? -15.626 -3.169 4.242 1.00 95.00 89 LEU A O 1
ATOM 663 N N . LYS A 1 90 ? -15.185 -1.368 5.506 1.00 94.88 90 LYS A N 1
ATOM 664 C CA . LYS A 1 90 ? -14.564 -2.068 6.646 1.00 94.88 90 LYS A CA 1
ATOM 665 C C . LYS A 1 90 ? -13.295 -2.834 6.257 1.00 94.88 90 LYS A C 1
ATOM 667 O O . LYS A 1 90 ? -12.942 -3.826 6.906 1.00 94.88 90 LYS A O 1
ATOM 672 N N . THR A 1 91 ? -12.613 -2.352 5.222 1.00 95.12 91 THR A N 1
ATOM 673 C CA . THR A 1 91 ? -11.327 -2.871 4.759 1.00 95.12 91 THR A CA 1
ATOM 674 C C . THR A 1 91 ? -10.274 -2.614 5.827 1.00 95.12 91 THR A C 1
ATOM 676 O O . THR A 1 91 ? -10.200 -1.521 6.381 1.00 95.12 91 THR A O 1
ATOM 679 N N . ASN A 1 92 ? -9.457 -3.619 6.134 1.00 93.94 92 ASN A N 1
ATOM 680 C CA . ASN A 1 92 ? -8.293 -3.457 7.008 1.00 93.94 92 ASN A CA 1
ATOM 681 C C . ASN A 1 92 ? -6.978 -3.766 6.295 1.00 93.94 92 ASN A C 1
ATOM 683 O O . ASN A 1 92 ? -5.925 -3.657 6.910 1.00 93.94 92 ASN A O 1
ATOM 687 N N . THR A 1 93 ? -7.001 -4.209 5.042 1.00 94.62 93 THR A N 1
ATOM 688 C CA . THR A 1 93 ? -5.784 -4.497 4.285 1.00 94.62 93 THR A CA 1
ATOM 689 C C . THR A 1 93 ? -6.010 -4.204 2.814 1.00 94.62 93 THR A C 1
ATOM 691 O O . THR A 1 93 ? -7.030 -4.598 2.263 1.00 94.62 93 THR A O 1
ATOM 694 N N . ILE A 1 94 ? -5.065 -3.553 2.160 1.00 95.12 94 ILE A N 1
ATOM 695 C CA . ILE A 1 94 ? -5.053 -3.411 0.706 1.00 95.12 94 ILE A CA 1
ATOM 696 C C . ILE A 1 94 ? -3.870 -4.175 0.130 1.00 95.12 94 ILE A C 1
ATOM 698 O O . ILE A 1 94 ? -2.822 -4.269 0.768 1.00 95.12 94 ILE A O 1
ATOM 702 N N . ARG A 1 95 ? -4.044 -4.737 -1.066 1.00 94.62 95 ARG A N 1
ATOM 703 C CA . ARG A 1 95 ? -2.941 -5.292 -1.852 1.00 94.62 95 ARG A CA 1
ATOM 704 C C . ARG A 1 95 ? -2.625 -4.367 -3.017 1.00 94.62 95 ARG A C 1
ATOM 706 O O . ARG A 1 95 ? -3.529 -4.069 -3.798 1.00 94.62 95 ARG A O 1
ATOM 713 N N . VAL A 1 96 ? -1.367 -3.963 -3.125 1.00 91.19 96 VAL A N 1
ATOM 714 C CA . VAL A 1 96 ? -0.839 -3.095 -4.182 1.00 91.19 96 VAL A CA 1
ATOM 715 C C . VAL A 1 96 ? 0.152 -3.913 -4.999 1.00 91.19 96 VAL A C 1
ATOM 717 O O . VAL A 1 96 ? 0.983 -4.620 -4.431 1.00 91.19 96 VAL A O 1
ATOM 720 N N . TYR A 1 97 ? 0.013 -3.873 -6.321 1.00 87.50 97 TYR A N 1
ATOM 721 C CA . TYR A 1 97 ? 0.784 -4.728 -7.228 1.00 87.50 97 TYR A CA 1
ATOM 722 C C . TYR A 1 97 ? 2.031 -4.042 -7.768 1.00 87.50 97 TYR A C 1
ATOM 724 O O . TYR A 1 97 ? 2.928 -4.726 -8.242 1.0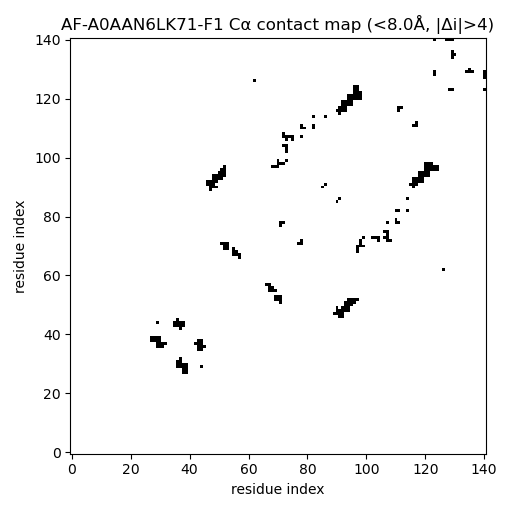0 87.50 97 TYR A O 1
ATOM 732 N N . GLN A 1 98 ? 2.048 -2.709 -7.774 1.00 83.38 98 GLN A N 1
ATOM 733 C CA . GLN A 1 98 ? 3.127 -1.922 -8.357 1.00 83.38 98 GLN A CA 1
ATOM 734 C C . GLN A 1 98 ? 3.356 -0.681 -7.510 1.00 83.38 98 GLN A C 1
ATOM 736 O O . GLN A 1 98 ? 2.403 0.043 -7.210 1.00 83.38 98 GLN A O 1
ATOM 741 N N . ILE A 1 99 ? 4.611 -0.455 -7.154 1.00 87.12 99 ILE A N 1
ATOM 742 C CA . ILE A 1 99 ? 5.066 0.663 -6.335 1.00 87.12 99 ILE A CA 1
ATOM 743 C C . ILE A 1 99 ? 6.277 1.246 -7.052 1.00 87.12 99 ILE A C 1
ATOM 745 O O . ILE A 1 99 ? 7.143 0.486 -7.469 1.00 87.12 99 ILE A O 1
ATOM 749 N N . ASP A 1 100 ? 6.325 2.565 -7.204 1.00 87.31 100 ASP A N 1
ATOM 750 C CA . ASP A 1 100 ? 7.500 3.267 -7.716 1.00 87.31 100 ASP A CA 1
ATOM 751 C C . ASP A 1 100 ? 8.475 3.485 -6.549 1.00 87.31 100 ASP A C 1
ATOM 753 O O . ASP A 1 100 ? 8.191 4.324 -5.693 1.00 87.31 100 ASP A O 1
ATOM 757 N N . PRO A 1 101 ? 9.601 2.753 -6.463 1.00 86.69 101 PRO A N 1
ATOM 758 C CA . PRO A 1 101 ? 10.514 2.842 -5.325 1.00 86.69 101 PRO A CA 1
ATOM 759 C C . PRO A 1 101 ? 11.230 4.197 -5.217 1.00 86.69 101 PRO A C 1
ATOM 761 O O . PRO A 1 101 ? 11.768 4.507 -4.155 1.00 86.69 101 PRO A O 1
ATOM 764 N N . GLU A 1 102 ? 11.239 5.003 -6.284 1.00 88.62 102 GLU A N 1
ATOM 765 C CA . GLU A 1 102 ? 11.856 6.335 -6.299 1.00 88.62 102 GLU A CA 1
ATOM 766 C C . GLU A 1 102 ? 10.898 7.433 -5.793 1.00 88.62 102 GLU A C 1
ATOM 768 O O . GLU A 1 102 ? 11.324 8.563 -5.533 1.00 88.62 102 GLU A O 1
ATOM 773 N N . ALA A 1 103 ? 9.604 7.127 -5.645 1.00 89.50 103 ALA A N 1
ATOM 774 C CA . ALA A 1 103 ? 8.600 8.052 -5.128 1.00 89.50 103 ALA A CA 1
ATOM 775 C C . ALA A 1 103 ? 8.548 8.070 -3.585 1.00 89.50 103 ALA A C 1
ATOM 777 O O . ALA A 1 103 ? 8.937 7.117 -2.914 1.00 89.50 103 ALA A O 1
ATOM 778 N N . ASP A 1 104 ? 8.042 9.164 -3.000 1.00 91.88 104 ASP A N 1
ATOM 779 C CA . ASP A 1 104 ? 7.821 9.265 -1.549 1.00 91.88 104 ASP A CA 1
ATOM 780 C C . ASP A 1 104 ? 6.412 8.780 -1.173 1.00 91.88 104 ASP A C 1
ATOM 782 O O . ASP A 1 104 ? 5.411 9.424 -1.495 1.00 91.88 104 ASP A O 1
ATOM 786 N N . HIS A 1 105 ? 6.327 7.661 -0.450 1.00 94.75 105 HIS A N 1
ATOM 787 C CA . HIS A 1 105 ? 5.062 7.086 0.034 1.00 94.75 105 HIS A CA 1
ATOM 788 C C . HIS A 1 105 ? 4.711 7.478 1.467 1.00 94.75 105 HIS A C 1
ATOM 790 O O . HIS A 1 105 ? 3.732 6.966 2.012 1.00 94.75 105 HIS A O 1
ATOM 796 N N . LYS A 1 106 ? 5.495 8.340 2.124 1.00 94.69 106 LYS A N 1
ATOM 797 C CA . LYS A 1 106 ? 5.340 8.617 3.558 1.00 94.69 106 LYS A CA 1
ATOM 798 C C . LYS A 1 106 ? 3.946 9.134 3.905 1.00 94.69 106 LYS A C 1
ATOM 800 O O . LYS A 1 106 ? 3.303 8.580 4.792 1.00 94.69 106 LYS A O 1
ATOM 805 N N . GLU A 1 107 ? 3.462 10.154 3.198 1.00 94.88 107 GLU A N 1
ATOM 806 C CA . GLU A 1 107 ? 2.143 10.740 3.479 1.00 94.88 107 GLU A CA 1
ATOM 807 C C . GLU A 1 107 ? 1.007 9.754 3.153 1.00 94.88 107 GLU A C 1
ATOM 809 O O . GLU A 1 107 ? 0.077 9.604 3.944 1.00 94.88 107 GLU A O 1
ATOM 814 N N . GLY A 1 108 ? 1.101 9.012 2.043 1.00 94.19 108 GLY A N 1
ATOM 815 C CA . GLY A 1 108 ? 0.117 7.982 1.687 1.00 94.19 108 GLY A CA 1
ATOM 816 C C . GLY A 1 108 ? 0.018 6.867 2.734 1.00 94.19 108 GLY A C 1
ATOM 817 O O . GLY A 1 108 ? -1.080 6.485 3.148 1.00 94.19 108 GLY A O 1
ATOM 818 N N . MET A 1 109 ? 1.163 6.392 3.229 1.00 95.19 109 MET A N 1
ATOM 819 C CA . MET A 1 109 ? 1.228 5.376 4.283 1.00 95.19 109 MET A CA 1
ATOM 820 C C . MET A 1 109 ? 0.741 5.896 5.640 1.00 95.19 109 MET A C 1
ATOM 822 O O . MET A 1 109 ? 0.095 5.144 6.369 1.00 95.19 109 MET A O 1
ATOM 826 N N . GLU A 1 110 ? 0.987 7.166 5.971 1.00 95.94 110 GLU A N 1
ATOM 827 C CA . GLU A 1 110 ? 0.446 7.803 7.181 1.00 95.94 110 GLU A CA 1
ATOM 828 C C . GLU A 1 110 ? -1.090 7.867 7.137 1.00 95.94 110 GLU A C 1
ATOM 830 O O . GLU A 1 110 ? -1.749 7.478 8.101 1.00 95.94 110 GLU A O 1
ATOM 835 N N . ILE A 1 111 ? -1.680 8.239 5.994 1.00 95.69 111 ILE A N 1
ATOM 836 C CA . ILE A 1 111 ? -3.144 8.251 5.810 1.00 95.69 111 ILE A CA 1
ATOM 837 C C . ILE A 1 111 ? -3.741 6.845 6.009 1.00 95.69 111 ILE A 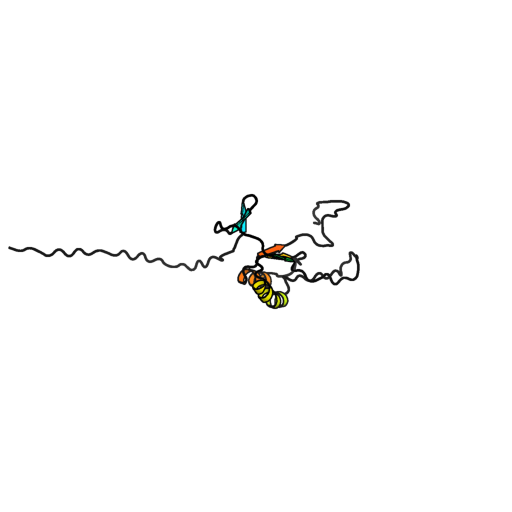C 1
ATOM 839 O O . ILE A 1 111 ? -4.805 6.689 6.623 1.00 95.69 111 ILE A O 1
ATOM 843 N N . LEU A 1 112 ? -3.072 5.807 5.499 1.00 95.12 112 LEU A N 1
ATOM 844 C CA . LEU A 1 112 ? -3.500 4.415 5.660 1.00 95.12 112 LEU A CA 1
ATOM 845 C C . LEU A 1 112 ? -3.358 3.927 7.112 1.00 95.12 112 LEU A C 1
ATOM 847 O O . LEU A 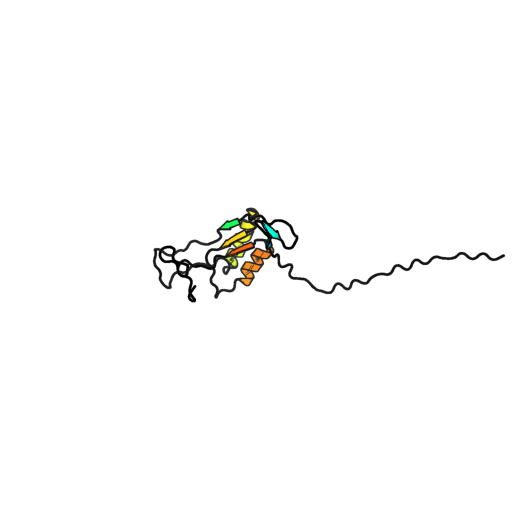1 112 ? -4.280 3.280 7.621 1.00 95.12 112 LEU A O 1
ATOM 851 N N . ASP A 1 113 ? -2.266 4.267 7.803 1.00 94.75 113 ASP A N 1
ATOM 852 C CA . ASP A 1 113 ? -2.054 3.901 9.212 1.00 94.75 113 ASP A CA 1
ATOM 853 C C . ASP A 1 113 ? -3.061 4.591 10.147 1.00 94.75 113 ASP A C 1
ATOM 855 O O . ASP A 1 113 ? -3.644 3.946 11.032 1.00 94.75 113 ASP A O 1
ATOM 859 N N . ASP A 1 114 ? -3.371 5.864 9.893 1.00 94.62 114 ASP A N 1
ATOM 860 C CA . ASP A 1 114 ? -4.416 6.611 10.600 1.00 94.62 114 ASP A CA 1
ATOM 861 C C . ASP A 1 114 ? -5.793 5.948 10.430 1.00 94.62 114 ASP A C 1
ATOM 863 O O . ASP A 1 114 ? -6.596 5.869 11.370 1.00 94.62 114 ASP A O 1
ATOM 867 N N . ALA A 1 115 ? -6.060 5.393 9.245 1.00 94.38 115 ALA A N 1
ATOM 868 C CA . ALA A 1 115 ? -7.252 4.599 8.965 1.00 94.38 115 ALA A CA 1
ATOM 869 C C . ALA A 1 115 ? -7.199 3.167 9.531 1.00 94.38 115 ALA A C 1
ATOM 871 O O . ALA A 1 115 ? -8.237 2.500 9.590 1.00 94.38 115 ALA A O 1
ATOM 872 N N . GLY A 1 116 ? -6.033 2.699 9.986 1.00 93.00 116 GLY A N 1
ATOM 873 C CA . GLY A 1 116 ? -5.806 1.331 10.454 1.00 93.00 116 GLY A CA 1
ATOM 874 C C . GLY A 1 116 ? -5.823 0.289 9.332 1.00 93.00 116 GLY A C 1
ATOM 875 O O . GLY A 1 116 ? -6.212 -0.859 9.576 1.00 93.00 116 GLY A O 1
ATOM 876 N N . ILE A 1 117 ? -5.449 0.693 8.116 1.00 94.88 117 ILE A N 1
ATOM 877 C CA . ILE A 1 117 ? -5.384 -0.145 6.919 1.00 94.88 117 ILE A CA 1
ATOM 878 C C . ILE A 1 117 ? -3.931 -0.578 6.698 1.00 94.88 117 ILE A C 1
ATOM 880 O O . ILE A 1 117 ? -3.031 0.244 6.591 1.00 94.88 117 ILE A O 1
ATOM 884 N N . TYR A 1 118 ? -3.711 -1.887 6.615 1.00 93.94 118 TYR A N 1
ATOM 885 C CA . TYR A 1 118 ? -2.409 -2.488 6.328 1.00 93.94 118 TYR A CA 1
ATOM 886 C C . TYR A 1 118 ? -2.188 -2.622 4.819 1.00 93.94 118 TYR A C 1
ATOM 888 O O . TYR A 1 118 ? -3.147 -2.712 4.054 1.00 93.94 118 TYR A O 1
ATOM 896 N N . VAL A 1 119 ? -0.933 -2.709 4.389 1.00 94.19 119 VAL A N 1
ATOM 897 C CA . VAL A 1 119 ? -0.576 -2.880 2.975 1.00 94.19 119 VAL A CA 1
ATOM 898 C C . VAL A 1 119 ? 0.144 -4.209 2.776 1.00 94.19 119 VAL A C 1
ATOM 900 O O . VAL A 1 119 ? 1.042 -4.562 3.538 1.00 94.19 119 VAL A O 1
ATOM 903 N N . VAL A 1 120 ? -0.264 -4.947 1.747 1.00 93.75 120 VAL A N 1
ATOM 904 C CA . VAL A 1 120 ? 0.485 -6.060 1.158 1.00 93.75 120 VAL A CA 1
ATOM 905 C C . VAL A 1 120 ? 1.017 -5.564 -0.180 1.00 93.75 120 VAL A C 1
ATOM 907 O O . VAL A 1 120 ? 0.233 -5.307 -1.090 1.00 93.75 120 VAL A O 1
ATOM 910 N N . ALA A 1 121 ? 2.329 -5.391 -0.270 1.00 91.75 121 ALA A N 1
ATOM 911 C CA . ALA A 1 121 ? 2.999 -4.905 -1.466 1.00 91.75 121 ALA A CA 1
ATOM 912 C C . ALA A 1 121 ? 3.641 -6.071 -2.218 1.00 91.75 121 ALA A C 1
ATOM 914 O O . ALA A 1 121 ? 4.386 -6.856 -1.623 1.00 91.75 121 ALA A O 1
ATOM 915 N N . ASP A 1 122 ? 3.358 -6.175 -3.511 1.00 89.44 122 ASP A N 1
ATOM 916 C CA . ASP A 1 122 ? 4.123 -7.035 -4.403 1.00 89.44 122 ASP A CA 1
ATOM 917 C C . ASP A 1 122 ? 5.454 -6.334 -4.737 1.00 89.44 122 ASP A C 1
ATOM 919 O O . ASP A 1 122 ? 5.484 -5.127 -4.962 1.00 89.44 122 ASP A O 1
ATOM 923 N N . LEU A 1 123 ? 6.557 -7.087 -4.733 1.00 87.44 123 LEU A N 1
ATOM 924 C CA . LEU A 1 123 ? 7.891 -6.561 -5.071 1.00 87.44 123 LEU A CA 1
ATOM 925 C C . LEU A 1 123 ? 8.185 -6.613 -6.572 1.00 87.44 123 LEU A C 1
ATOM 927 O O . LEU A 1 123 ? 9.092 -5.948 -7.045 1.00 87.44 123 LEU A O 1
ATOM 931 N N . SER A 1 124 ? 7.450 -7.450 -7.299 1.00 83.88 124 SER A N 1
ATOM 932 C CA . SER A 1 124 ? 7.619 -7.635 -8.732 1.00 83.88 124 SER A CA 1
ATOM 933 C C . SER A 1 124 ? 6.786 -6.640 -9.518 1.00 83.88 124 SER A C 1
ATOM 935 O O . SER A 1 124 ? 5.632 -6.389 -9.169 1.00 83.88 124 SER A O 1
ATOM 937 N N . GLU A 1 125 ? 7.296 -6.239 -10.669 1.00 77.38 125 GLU A N 1
ATOM 938 C CA . GLU A 1 125 ? 6.580 -5.444 -11.655 1.00 77.38 125 GLU A CA 1
ATOM 939 C C . GLU A 1 125 ? 6.329 -6.272 -12.930 1.00 77.38 125 GLU A C 1
ATOM 941 O O . GLU A 1 125 ? 7.002 -7.272 -13.170 1.00 77.38 125 GLU A O 1
ATOM 946 N N . PRO A 1 126 ? 5.376 -5.902 -13.805 1.00 75.88 126 PRO A N 1
ATOM 947 C CA . PRO A 1 126 ? 5.129 -6.619 -15.056 1.00 75.88 126 PRO A CA 1
ATOM 948 C C . PRO A 1 126 ? 6.364 -6.750 -15.952 1.00 75.88 126 PRO A C 1
ATOM 950 O O . PRO A 1 126 ? 6.450 -7.710 -16.716 1.00 75.88 126 PRO A O 1
ATOM 953 N N . VAL A 1 127 ? 7.285 -5.784 -15.876 1.00 76.75 127 VAL A N 1
ATOM 954 C CA . VAL A 1 127 ? 8.564 -5.805 -16.599 1.00 76.75 127 VAL A CA 1
ATOM 955 C C . VAL A 1 127 ? 9.640 -6.573 -15.834 1.00 76.75 127 VAL A C 1
ATOM 957 O O . VAL A 1 127 ? 10.315 -7.395 -16.447 1.00 76.75 127 VAL A O 1
ATOM 960 N N . ASP A 1 128 ? 9.706 -6.394 -14.514 1.00 82.94 128 ASP A N 1
ATOM 961 C CA . ASP A 1 128 ? 10.729 -6.972 -13.644 1.00 82.94 128 ASP A CA 1
ATOM 962 C C . ASP A 1 128 ? 10.086 -7.986 -12.689 1.00 82.94 128 ASP A C 1
ATOM 964 O O . ASP A 1 128 ? 9.621 -7.688 -11.586 1.00 82.94 128 ASP A O 1
ATOM 968 N N . SER A 1 129 ? 9.981 -9.223 -13.177 1.00 87.12 129 SER A N 1
ATOM 969 C CA . SER A 1 129 ? 9.413 -10.350 -12.440 1.00 87.12 129 SER A CA 1
ATOM 970 C C . SER A 1 129 ? 10.027 -11.676 -12.879 1.00 87.12 129 SER A C 1
ATOM 972 O O . SER A 1 129 ? 10.550 -11.813 -13.985 1.00 87.12 129 SER A O 1
ATOM 974 N N . ILE A 1 130 ? 9.916 -12.697 -12.025 1.00 90.50 130 ILE A N 1
ATOM 975 C CA . ILE A 1 130 ? 10.315 -14.062 -12.383 1.00 90.50 130 ILE A CA 1
ATOM 976 C C . ILE A 1 130 ? 9.434 -14.551 -13.540 1.00 90.50 130 ILE A C 1
ATOM 978 O O . ILE A 1 130 ? 8.223 -14.758 -13.386 1.00 90.50 130 ILE A O 1
ATOM 982 N N . ASN A 1 131 ? 10.048 -14.789 -14.699 1.00 88.44 131 ASN A N 1
ATOM 983 C CA . ASN A 1 131 ? 9.347 -15.306 -15.865 1.00 88.44 131 ASN A CA 1
ATOM 984 C C . ASN A 1 131 ? 8.905 -16.758 -15.629 1.00 88.44 131 ASN A C 1
ATOM 986 O O . ASN A 1 131 ? 9.707 -17.666 -15.448 1.00 88.44 131 ASN A O 1
ATOM 990 N N . ARG A 1 132 ? 7.597 -17.011 -15.692 1.00 92.12 132 ARG A N 1
ATOM 991 C CA . ARG A 1 132 ? 7.032 -18.355 -15.478 1.00 92.12 132 ARG A CA 1
ATOM 992 C C . ARG A 1 132 ? 7.445 -19.399 -16.524 1.00 92.12 132 ARG A C 1
ATOM 994 O O . ARG A 1 132 ? 7.330 -20.588 -16.244 1.00 92.12 132 ARG A O 1
ATOM 1001 N N . HIS A 1 133 ? 7.809 -18.974 -17.735 1.00 91.94 133 HIS A N 1
ATOM 1002 C CA . HIS A 1 133 ? 8.197 -19.875 -18.825 1.00 91.94 133 HIS A CA 1
ATOM 1003 C C . HIS A 1 133 ? 9.674 -20.265 -18.761 1.00 91.94 133 HIS A C 1
ATOM 1005 O O . HIS A 1 133 ? 10.018 -21.348 -19.227 1.00 91.94 133 HIS A O 1
ATOM 1011 N N . ASP A 1 134 ? 10.502 -19.400 -18.177 1.00 92.75 134 ASP A N 1
ATOM 1012 C CA . ASP A 1 134 ? 11.936 -19.602 -17.992 1.00 92.75 134 ASP A CA 1
ATOM 1013 C C . ASP A 1 134 ? 12.363 -18.923 -16.675 1.00 92.75 134 ASP A C 1
ATOM 1015 O O . ASP A 1 134 ? 12.686 -17.734 -16.668 1.00 92.75 134 ASP A O 1
ATOM 1019 N N . PRO A 1 135 ? 12.197 -19.607 -15.527 1.00 93.19 135 PRO A N 1
ATOM 1020 C CA . PRO A 1 135 ? 12.312 -18.972 -14.221 1.00 93.19 135 PRO A CA 1
ATOM 1021 C C . PRO A 1 135 ? 13.769 -18.747 -13.825 1.00 93.19 135 PRO A C 1
ATOM 1023 O O . PRO A 1 135 ? 14.535 -19.697 -13.666 1.00 93.19 135 PRO A O 1
ATOM 1026 N N . GLU A 1 136 ? 14.109 -17.492 -13.545 1.00 92.94 136 GLU A N 1
ATOM 1027 C CA . GLU A 1 136 ? 15.419 -17.089 -13.035 1.00 92.94 136 GLU A CA 1
ATOM 1028 C C . GLU A 1 136 ? 15.284 -16.224 -11.774 1.00 92.94 136 GLU A C 1
ATOM 1030 O O . GLU A 1 136 ? 14.300 -15.507 -11.596 1.00 92.94 136 GLU A O 1
ATOM 1035 N N . TRP A 1 137 ? 16.285 -16.303 -10.893 1.00 93.38 137 TRP A N 1
ATOM 1036 C CA . TRP A 1 137 ? 16.478 -15.406 -9.750 1.00 93.38 137 TRP A CA 1
ATOM 1037 C C . TRP A 1 137 ? 17.902 -14.851 -9.818 1.00 93.38 137 TRP A C 1
ATOM 1039 O O . TRP A 1 137 ? 18.863 -15.616 -9.700 1.00 93.38 137 TRP A O 1
ATOM 1049 N N . ASN A 1 138 ? 18.044 -13.549 -10.057 1.00 90.50 138 ASN A N 1
ATOM 1050 C CA . ASN A 1 138 ? 19.323 -12.899 -10.341 1.00 90.50 138 ASN A CA 1
ATOM 1051 C C . ASN A 1 138 ? 19.414 -11.530 -9.634 1.00 90.50 138 ASN A C 1
ATOM 1053 O O . ASN A 1 138 ? 18.590 -11.221 -8.782 1.00 90.50 138 ASN A O 1
ATOM 1057 N N . HIS A 1 139 ? 20.466 -10.759 -9.918 1.00 89.62 139 HIS A N 1
ATOM 1058 C CA . HIS A 1 139 ? 20.714 -9.460 -9.276 1.00 89.62 139 HIS A CA 1
ATOM 1059 C C . HIS A 1 139 ? 19.917 -8.297 -9.872 1.00 89.62 139 HIS A C 1
ATOM 1061 O O . HIS A 1 139 ? 19.945 -7.211 -9.300 1.00 89.62 139 HIS A O 1
ATOM 1067 N N . ASP A 1 140 ? 19.262 -8.524 -11.006 1.00 84.19 140 ASP A N 1
ATOM 1068 C CA . ASP A 1 140 ? 18.477 -7.519 -11.715 1.00 84.19 140 ASP A CA 1
ATOM 1069 C C . ASP A 1 140 ? 16.984 -7.581 -11.314 1.00 84.19 140 ASP A C 1
ATOM 1071 O O . ASP A 1 140 ? 16.191 -6.793 -11.821 1.00 84.19 140 ASP A O 1
ATOM 1075 N N . LEU A 1 141 ? 16.613 -8.508 -10.410 1.00 76.44 141 LEU A N 1
ATOM 1076 C CA . LEU A 1 141 ? 15.287 -8.681 -9.792 1.00 76.44 141 LEU A CA 1
ATOM 1077 C C . LEU A 1 141 ? 15.236 -8.185 -8.338 1.00 76.44 141 LEU A C 1
ATOM 1079 O O . LEU A 1 141 ? 16.289 -8.197 -7.655 1.00 76.44 141 LEU A O 1
#

Radius of gyration: 26.75 Å; Cα contacts (8 Å, |Δi|>4): 145; chains: 1; bounding box: 38×34×112 Å

Foldseek 3Di:
DDDDDDDDDDDDPPDPPPPDPPPPPVPFDWDDDPPFIHTPVRHTDDAPEDEDFDDFPDPDPDDDPPRDGDACLLVLVSLVVCLVVCVVSVGQEYEYEDHDPVGDNPNSVVSSVVSNHYYDYHPADPNRDQDPVHGDDDPSD

Nearest PDB structures (foldseek):
  8pe1-assembly1_B  TM=9.493E-01  e=2.272E-09  Aspergillus fumigatus Af293
  8pe1-assembly2_A  TM=9.502E-01  e=2.948E-09  Aspergillus fumigatus Af293
  8pe2-assembly1_A  TM=9.551E-01  e=4.085E-09  Aspergillus fumigatus
  5o9r-assembly1_A  TM=9.658E-01  e=1.212E-07  Saccharomyces cerevisiae S288C
  5oa6-assembly1_A  TM=9.444E-01  e=1.473E-07  Saccharomyces cerevisiae S288C